Protein AF-A0A2E0ZGI0-F1 (afdb_monomer)

Structure (mmCIF, N/CA/C/O backbone):
data_AF-A0A2E0ZGI0-F1
#
_entry.id   AF-A0A2E0ZGI0-F1
#
loop_
_atom_site.group_PDB
_atom_site.id
_atom_site.type_symbol
_atom_site.label_atom_id
_atom_site.label_alt_id
_atom_site.label_comp_id
_atom_site.label_asym_id
_atom_site.label_entity_id
_atom_site.label_seq_id
_atom_site.pdbx_PDB_ins_code
_atom_site.Cartn_x
_atom_site.Cartn_y
_atom_site.Cartn_z
_atom_site.occupancy
_atom_site.B_iso_or_equ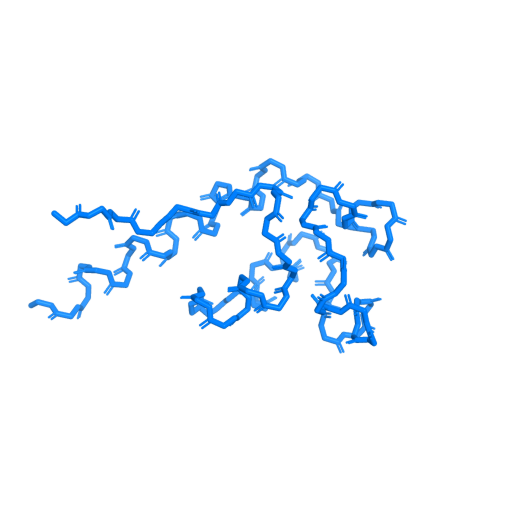iv
_atom_site.auth_seq_id
_atom_site.auth_comp_id
_atom_site.auth_asym_id
_atom_site.auth_atom_id
_atom_site.pdbx_PDB_model_num
ATOM 1 N N . MET A 1 1 ? -20.028 8.552 12.359 1.00 43.72 1 MET A N 1
ATOM 2 C CA . MET A 1 1 ? -18.763 8.863 11.666 1.00 43.72 1 MET A CA 1
ATOM 3 C C . MET A 1 1 ? -18.531 7.744 10.671 1.00 43.72 1 MET A C 1
ATOM 5 O O . MET A 1 1 ? -18.668 6.592 11.062 1.00 43.72 1 MET A O 1
ATOM 9 N N . ILE A 1 2 ? -18.324 8.060 9.394 1.00 54.38 2 ILE A N 1
ATOM 10 C CA . ILE A 1 2 ? -17.969 7.047 8.394 1.00 54.38 2 ILE A CA 1
ATOM 11 C C . ILE A 1 2 ? -16.483 6.799 8.626 1.00 54.38 2 ILE A C 1
ATOM 13 O O . ILE A 1 2 ? -15.689 7.712 8.409 1.00 54.38 2 ILE A O 1
ATOM 17 N N . GLN A 1 3 ? -16.122 5.646 9.186 1.00 60.97 3 GLN A N 1
ATOM 18 C CA . GLN A 1 3 ? -14.709 5.335 9.377 1.00 60.97 3 GLN A CA 1
ATOM 19 C C . GLN A 1 3 ? -14.054 5.222 7.992 1.00 60.97 3 GLN A C 1
ATOM 21 O O . GLN A 1 3 ? -14.663 4.637 7.091 1.00 60.97 3 GLN A O 1
ATOM 26 N N . PRO A 1 4 ? -12.865 5.806 7.788 1.00 72.56 4 PRO A N 1
ATOM 27 C CA . PRO A 1 4 ? -12.184 5.721 6.506 1.00 72.56 4 PRO A CA 1
ATOM 28 C C . PRO A 1 4 ? -11.854 4.254 6.205 1.00 72.56 4 PRO A C 1
ATOM 30 O O . PRO A 1 4 ? -11.330 3.539 7.054 1.00 72.56 4 PRO A O 1
ATOM 33 N N . THR A 1 5 ? -12.212 3.793 5.007 1.00 89.06 5 THR A N 1
ATOM 34 C CA . THR A 1 5 ? -11.995 2.412 4.555 1.00 89.06 5 THR A CA 1
ATOM 35 C C . THR A 1 5 ? -11.080 2.430 3.345 1.00 89.06 5 THR A C 1
ATOM 37 O O . THR A 1 5 ? -11.385 3.067 2.334 1.00 89.06 5 THR A O 1
ATOM 40 N N . ILE A 1 6 ? -9.972 1.700 3.435 1.00 93.56 6 ILE A N 1
ATOM 41 C CA . ILE A 1 6 ? -9.046 1.525 2.322 1.00 93.56 6 ILE A CA 1
ATOM 42 C C . ILE A 1 6 ? -9.636 0.522 1.335 1.00 93.56 6 ILE A C 1
ATOM 44 O O . ILE A 1 6 ? -9.960 -0.609 1.700 1.00 93.56 6 ILE A O 1
ATOM 48 N N . THR A 1 7 ? -9.758 0.935 0.074 1.00 94.06 7 THR A N 1
ATOM 49 C CA . THR A 1 7 ? -10.282 0.100 -1.016 1.00 94.06 7 THR A CA 1
ATOM 50 C C . THR A 1 7 ? -9.261 -0.036 -2.136 1.00 94.06 7 THR A C 1
ATOM 52 O O . THR A 1 7 ? -8.401 0.824 -2.317 1.00 94.06 7 THR A O 1
ATOM 55 N N . SER A 1 8 ? -9.376 -1.097 -2.934 1.00 93.44 8 SER A N 1
ATOM 56 C CA . SER A 1 8 ? -8.467 -1.376 -4.052 1.00 93.44 8 SER A CA 1
ATOM 57 C C . SER A 1 8 ? -8.494 -0.315 -5.169 1.00 93.44 8 SER A C 1
ATOM 59 O O . SER A 1 8 ? -7.588 -0.276 -6.002 1.00 93.44 8 SER A O 1
ATOM 61 N N . GLU A 1 9 ? -9.504 0.562 -5.175 1.00 95.12 9 GLU A N 1
ATOM 62 C CA . GLU A 1 9 ? -9.645 1.673 -6.120 1.00 95.12 9 GLU A CA 1
ATOM 63 C C . GLU A 1 9 ? -8.865 2.932 -5.706 1.00 95.12 9 GLU A C 1
ATOM 65 O O . GLU A 1 9 ? -8.671 3.821 -6.537 1.00 95.12 9 GLU A O 1
ATOM 70 N N . MET A 1 10 ? -8.409 3.017 -4.450 1.00 94.44 10 MET A N 1
ATOM 71 C CA . MET A 1 10 ? -7.591 4.134 -3.969 1.00 94.44 10 MET A CA 1
ATOM 72 C C . MET A 1 10 ? -6.194 4.103 -4.585 1.00 94.44 10 MET A C 1
ATOM 74 O O . MET A 1 10 ? -5.648 3.027 -4.858 1.00 94.44 10 MET A O 1
ATOM 78 N N . THR A 1 11 ? -5.602 5.282 -4.787 1.00 94.94 11 THR A N 1
ATOM 79 C CA . THR A 1 11 ? -4.218 5.359 -5.260 1.00 94.94 11 THR A CA 1
ATOM 80 C C . THR A 1 11 ? -3.243 4.986 -4.151 1.00 94.94 11 THR A C 1
ATOM 82 O O . THR A 1 11 ? -3.542 5.130 -2.964 1.00 94.94 11 THR A O 1
ATOM 85 N N . VAL A 1 12 ? -2.046 4.528 -4.527 1.00 93.50 12 VAL A N 1
ATOM 86 C CA . VAL A 1 12 ? -0.969 4.281 -3.554 1.00 93.50 12 VAL A CA 1
ATO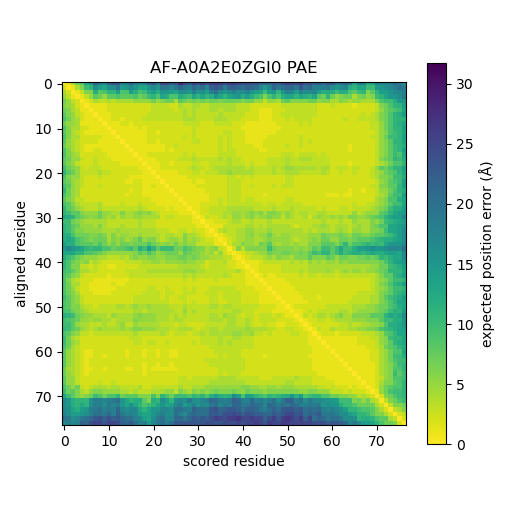M 87 C C . VAL A 1 12 ? -0.693 5.550 -2.742 1.00 93.50 12 VAL A C 1
ATOM 89 O O . VAL A 1 12 ? -0.508 5.468 -1.534 1.00 93.50 12 VAL A O 1
ATOM 92 N N . PHE A 1 13 ? -0.733 6.726 -3.372 1.00 93.50 13 PHE A N 1
ATOM 93 C CA . PHE A 1 13 ? -0.564 8.007 -2.689 1.00 93.50 13 PHE A CA 1
ATOM 94 C C . PHE A 1 13 ? -1.645 8.258 -1.629 1.00 93.50 13 PHE A C 1
ATOM 96 O O . PHE A 1 13 ? -1.292 8.578 -0.499 1.00 93.50 13 PHE A O 1
ATOM 103 N N . ASP A 1 14 ? -2.928 8.057 -1.955 1.00 93.44 14 ASP A N 1
ATOM 104 C CA . ASP A 1 14 ? -4.032 8.251 -0.997 1.00 93.44 14 ASP A CA 1
ATOM 105 C C . ASP A 1 14 ? -3.866 7.370 0.246 1.00 93.44 14 ASP A C 1
ATOM 107 O O . ASP A 1 14 ? -4.181 7.781 1.360 1.00 93.44 14 ASP A O 1
ATOM 111 N N . VAL A 1 15 ? -3.372 6.146 0.058 1.00 93.31 15 VAL A N 1
ATOM 112 C CA . VAL A 1 15 ? -3.134 5.189 1.142 1.00 93.31 15 VAL A CA 1
ATOM 113 C C . VAL A 1 15 ? -1.948 5.616 2.003 1.00 93.31 15 VAL A C 1
ATOM 115 O O . VAL A 1 15 ? -2.043 5.571 3.226 1.00 93.31 15 VAL A O 1
ATOM 118 N N . LEU A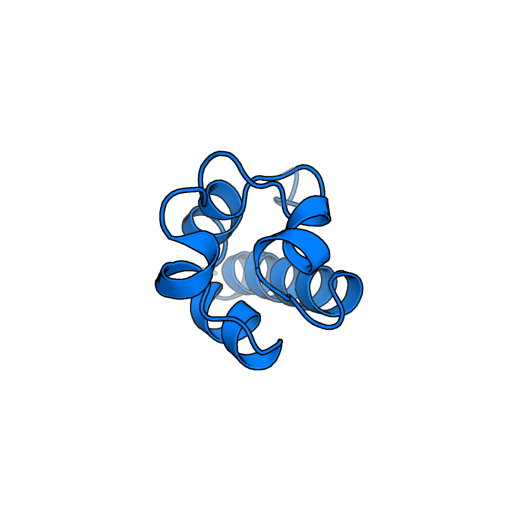 1 16 ? -0.843 6.036 1.378 1.00 92.38 16 LEU A N 1
ATOM 119 C CA . LEU A 1 16 ? 0.343 6.519 2.091 1.00 92.38 16 LEU A CA 1
ATOM 120 C C . LEU A 1 16 ? 0.057 7.795 2.899 1.00 92.38 16 LEU A C 1
ATOM 122 O O . LEU A 1 16 ? 0.674 7.996 3.941 1.00 92.38 16 LEU A O 1
ATOM 126 N N . ASP A 1 17 ? -0.860 8.638 2.421 1.00 91.88 17 ASP A N 1
ATOM 127 C CA . ASP A 1 17 ? -1.289 9.868 3.094 1.00 91.88 17 ASP A CA 1
ATOM 128 C C . ASP A 1 17 ? -2.226 9.586 4.285 1.00 91.88 17 ASP A C 1
ATOM 130 O O . ASP A 1 17 ? -2.076 10.167 5.361 1.00 91.88 17 ASP A O 1
ATOM 134 N N . GLN A 1 18 ? -3.163 8.645 4.126 1.00 90.62 18 GLN A N 1
ATOM 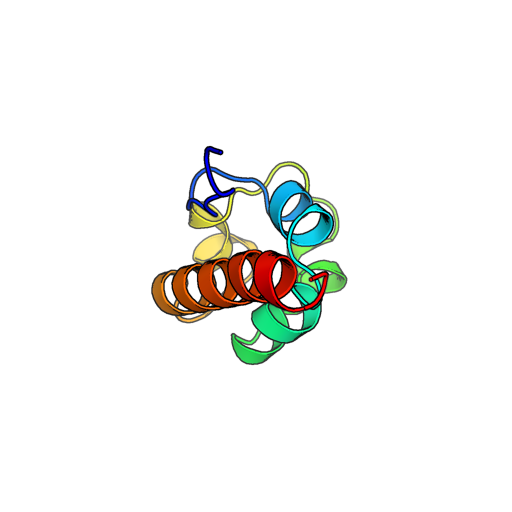135 C CA . GLN A 1 18 ? -4.182 8.353 5.142 1.00 90.62 18 GLN A CA 1
ATOM 136 C C . GLN A 1 18 ? -3.716 7.382 6.232 1.00 90.62 18 GLN A C 1
ATOM 138 O O . GLN A 1 18 ? -4.126 7.514 7.390 1.00 90.62 18 GLN A O 1
ATOM 143 N N . VAL A 1 19 ? -2.892 6.390 5.879 1.00 91.06 19 VAL A N 1
ATOM 144 C CA . VAL A 1 19 ? -2.545 5.283 6.777 1.00 91.06 19 VAL A CA 1
ATOM 145 C C . VAL A 1 19 ? -1.163 5.510 7.402 1.00 91.06 19 VAL A C 1
ATOM 147 O O . VAL A 1 19 ? -0.146 5.460 6.703 1.00 91.06 19 VAL A O 1
ATOM 150 N N . PRO A 1 20 ? -1.072 5.718 8.727 1.00 87.62 20 PRO A N 1
ATOM 151 C CA . PRO A 1 20 ? 0.218 5.799 9.400 1.00 87.62 20 PRO A CA 1
ATOM 152 C C . PRO A 1 20 ? 0.948 4.455 9.288 1.00 87.62 20 PRO A C 1
ATOM 154 O O . PRO A 1 20 ? 0.348 3.396 9.449 1.00 87.62 20 PRO A O 1
ATOM 157 N N . GLY A 1 21 ? 2.244 4.488 8.977 1.00 90.62 21 GLY A N 1
ATOM 158 C CA . GLY A 1 21 ? 3.034 3.264 8.798 1.00 90.62 21 GLY A CA 1
ATOM 159 C C . GLY A 1 21 ? 2.727 2.491 7.509 1.00 90.62 21 GLY A C 1
ATOM 160 O O . GLY A 1 21 ? 3.217 1.376 7.339 1.00 90.62 21 GLY A O 1
ATOM 161 N N . ALA A 1 22 ? 1.970 3.064 6.561 1.00 92.56 22 ALA A N 1
ATOM 162 C CA . ALA A 1 22 ? 1.661 2.407 5.288 1.00 92.56 22 ALA A CA 1
ATOM 163 C C . ALA A 1 22 ? 2.910 1.885 4.565 1.00 92.56 22 ALA A C 1
ATOM 165 O O . ALA A 1 22 ? 2.895 0.779 4.036 1.00 92.56 22 ALA A O 1
ATOM 166 N N . ILE A 1 23 ? 4.007 2.651 4.575 1.00 92.88 23 ILE A N 1
ATOM 167 C CA . ILE A 1 23 ? 5.276 2.260 3.941 1.00 92.88 23 ILE A CA 1
ATOM 168 C C . ILE A 1 23 ? 5.773 0.915 4.489 1.00 92.88 23 ILE A C 1
ATOM 170 O O . ILE A 1 23 ? 6.117 0.034 3.704 1.00 92.88 23 ILE A O 1
ATOM 174 N N . GLU A 1 24 ? 5.769 0.733 5.811 1.00 93.12 24 GLU A N 1
ATOM 175 C CA . GLU A 1 24 ? 6.193 -0.520 6.448 1.00 93.12 24 GLU A CA 1
ATOM 176 C C . GLU A 1 24 ? 5.258 -1.673 6.076 1.00 93.12 24 GLU A C 1
ATOM 178 O O . GLU A 1 24 ? 5.712 -2.786 5.809 1.00 93.12 24 GLU A O 1
ATOM 183 N N . LEU A 1 25 ? 3.952 -1.406 5.987 1.00 93.12 25 LEU A N 1
ATOM 184 C CA . LEU A 1 25 ? 2.973 -2.401 5.551 1.00 93.12 25 LEU A CA 1
ATOM 185 C C . LEU A 1 25 ? 3.236 -2.854 4.113 1.00 93.12 25 LEU A C 1
ATOM 187 O O . LEU A 1 25 ? 3.256 -4.052 3.857 1.00 93.12 25 LEU A O 1
ATOM 191 N N . PHE A 1 26 ? 3.518 -1.939 3.187 1.00 92.94 26 PHE A N 1
ATOM 192 C CA . PHE A 1 26 ? 3.919 -2.310 1.829 1.00 92.94 26 PHE A CA 1
ATOM 193 C C . PHE A 1 26 ? 5.231 -3.121 1.810 1.00 92.94 26 PHE A C 1
ATOM 195 O O . PHE A 1 26 ? 5.317 -4.131 1.110 1.00 92.94 26 PHE A O 1
ATOM 202 N N . GLN A 1 27 ? 6.220 -2.750 2.630 1.00 91.88 27 GLN A N 1
ATOM 203 C CA . GLN A 1 27 ? 7.503 -3.464 2.717 1.00 91.88 27 GLN A CA 1
ATOM 204 C C . GLN A 1 27 ? 7.352 -4.898 3.236 1.00 91.88 27 GLN A C 1
ATOM 206 O O . GLN A 1 27 ? 8.001 -5.809 2.723 1.00 91.88 27 GLN A O 1
ATOM 211 N N . GLN A 1 28 ? 6.439 -5.139 4.183 1.00 91.88 28 GLN A N 1
ATOM 212 C CA . GLN A 1 28 ? 6.084 -6.495 4.628 1.00 91.88 28 GLN A CA 1
ATOM 213 C C . GLN A 1 28 ? 5.474 -7.362 3.515 1.00 91.88 28 GLN A C 1
ATOM 215 O O . GLN A 1 28 ? 5.417 -8.584 3.652 1.00 91.88 28 GLN A O 1
ATOM 220 N N . HIS A 1 29 ? 5.008 -6.731 2.438 1.00 89.19 29 HIS A N 1
ATOM 221 C CA . HIS A 1 29 ? 4.450 -7.357 1.243 1.00 89.19 29 HIS A CA 1
ATOM 222 C C . HIS A 1 29 ? 5.431 -7.342 0.057 1.00 89.19 29 HIS A C 1
ATOM 224 O O . HIS A 1 29 ? 5.033 -7.545 -1.089 1.00 89.19 29 HIS A O 1
ATOM 230 N N . GLY A 1 30 ? 6.722 -7.134 0.338 1.00 85.06 30 GLY A N 1
ATOM 231 C CA . GLY A 1 30 ? 7.810 -7.289 -0.626 1.00 85.06 30 GLY A CA 1
ATOM 232 C C . GLY A 1 30 ? 8.072 -6.072 -1.510 1.00 85.06 30 GLY A C 1
ATOM 233 O O . GLY A 1 30 ? 8.962 -6.143 -2.352 1.00 85.06 30 GLY A O 1
ATOM 234 N N . VAL A 1 31 ? 7.357 -4.957 -1.315 1.00 89.19 31 VAL A N 1
ATOM 235 C CA . VAL A 1 31 ? 7.517 -3.754 -2.141 1.00 89.19 31 VAL A CA 1
ATOM 236 C C . VAL A 1 31 ? 7.909 -2.538 -1.309 1.00 89.19 31 VAL A C 1
ATOM 238 O O . VAL A 1 31 ? 7.373 -2.297 -0.2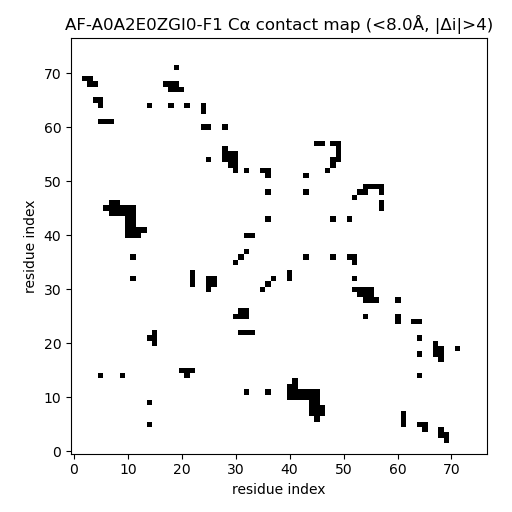30 1.00 89.19 31 VAL A O 1
ATOM 241 N N . ASN A 1 32 ? 8.794 -1.699 -1.842 1.00 89.81 32 ASN A N 1
ATOM 242 C CA . ASN A 1 32 ? 8.952 -0.342 -1.334 1.00 89.81 32 ASN A CA 1
ATOM 243 C C . ASN A 1 32 ? 8.119 0.625 -2.196 1.00 89.81 32 ASN A C 1
ATOM 245 O O . ASN A 1 32 ? 8.526 0.918 -3.320 1.00 89.81 32 ASN A O 1
ATOM 249 N N . PRO A 1 33 ? 6.980 1.157 -1.718 1.00 86.00 33 PRO A N 1
ATOM 250 C CA . PRO A 1 33 ? 6.062 1.924 -2.559 1.00 86.00 33 PRO A CA 1
ATOM 251 C C . PRO A 1 33 ? 6.666 3.266 -3.004 1.00 86.00 33 PRO A C 1
ATOM 253 O O . PRO A 1 33 ? 6.321 3.781 -4.063 1.00 86.00 33 PRO A O 1
ATOM 256 N N . THR A 1 34 ? 7.613 3.822 -2.244 1.00 84.19 34 THR A N 1
ATOM 257 C CA . THR A 1 34 ? 8.327 5.060 -2.599 1.00 84.19 34 THR A CA 1
ATOM 258 C C . THR A 1 34 ? 9.532 4.832 -3.509 1.00 84.19 34 THR A C 1
ATOM 260 O O . THR A 1 34 ? 10.119 5.808 -3.964 1.00 84.19 34 THR A O 1
ATOM 263 N N . GLY A 1 35 ? 9.899 3.575 -3.780 1.00 85.38 35 GLY A N 1
ATOM 264 C CA . GLY A 1 35 ? 10.937 3.198 -4.743 1.00 85.38 35 GLY A CA 1
ATOM 265 C C . GLY A 1 35 ? 10.334 2.576 -6.000 1.00 85.38 35 GLY A C 1
ATOM 266 O O . GLY A 1 35 ? 10.437 3.139 -7.084 1.00 85.38 35 GLY A O 1
ATOM 267 N N . GLU A 1 36 ? 9.625 1.463 -5.829 1.00 81.12 36 GLU A N 1
ATOM 268 C CA . GLU A 1 36 ? 9.062 0.648 -6.912 1.00 81.12 36 GLU A CA 1
ATOM 269 C C . GLU A 1 36 ? 7.833 1.315 -7.557 1.00 81.12 36 GLU A C 1
ATOM 271 O O . GLU A 1 36 ? 7.700 1.313 -8.776 1.00 81.12 36 GLU A O 1
ATOM 276 N N . CYS A 1 37 ? 6.961 1.967 -6.768 1.00 79.69 37 CYS A N 1
ATOM 277 C CA . CYS A 1 37 ? 5.823 2.734 -7.304 1.00 79.69 37 CYS A CA 1
ATOM 278 C C . CYS A 1 37 ? 6.111 4.244 -7.451 1.00 79.69 37 CYS A C 1
ATOM 280 O O . CYS A 1 37 ? 5.214 4.989 -7.853 1.00 79.69 37 CYS A O 1
ATOM 282 N N . ALA A 1 38 ? 7.317 4.722 -7.110 1.00 74.38 38 ALA A N 1
ATOM 283 C CA . ALA A 1 38 ? 7.628 6.118 -6.760 1.00 74.38 38 ALA A CA 1
ATOM 284 C C . ALA A 1 38 ? 6.995 7.184 -7.672 1.00 74.38 38 ALA A C 1
ATOM 286 O O . ALA A 1 38 ? 6.228 8.037 -7.218 1.00 74.38 38 ALA A O 1
ATOM 287 N N . PHE A 1 39 ? 7.283 7.109 -8.973 1.00 77.94 39 PHE A N 1
ATOM 288 C CA . PHE A 1 39 ? 6.845 8.092 -9.969 1.00 77.94 39 PHE A CA 1
ATOM 289 C C . PHE A 1 39 ? 5.343 8.044 -10.266 1.00 77.94 39 PHE A C 1
ATOM 291 O O . PHE A 1 39 ? 4.779 9.003 -10.793 1.00 77.94 39 PHE A O 1
ATOM 298 N N . PHE A 1 40 ? 4.684 6.946 -9.910 1.00 86.12 40 PHE A N 1
ATOM 299 C CA . PHE A 1 40 ? 3.307 6.665 -10.290 1.00 86.12 40 PHE A CA 1
ATOM 300 C C . PHE A 1 40 ? 2.390 6.464 -9.084 1.00 86.12 40 PHE A C 1
ATOM 302 O O . PHE A 1 40 ? 1.235 6.098 -9.267 1.00 86.12 40 PHE A O 1
ATOM 309 N N . THR A 1 41 ? 2.844 6.752 -7.860 1.00 87.25 41 THR A N 1
ATOM 310 C CA . THR A 1 41 ? 2.045 6.576 -6.631 1.00 87.25 41 THR A CA 1
ATOM 311 C C . THR A 1 41 ? 0.687 7.284 -6.686 1.00 87.25 41 THR A C 1
ATOM 313 O O . THR A 1 41 ? -0.297 6.761 -6.178 1.00 87.25 41 THR A O 1
ATOM 316 N N . ARG A 1 42 ? 0.605 8.441 -7.355 1.00 91.31 42 ARG A N 1
ATOM 317 C CA . ARG A 1 42 ? -0.638 9.214 -7.561 1.00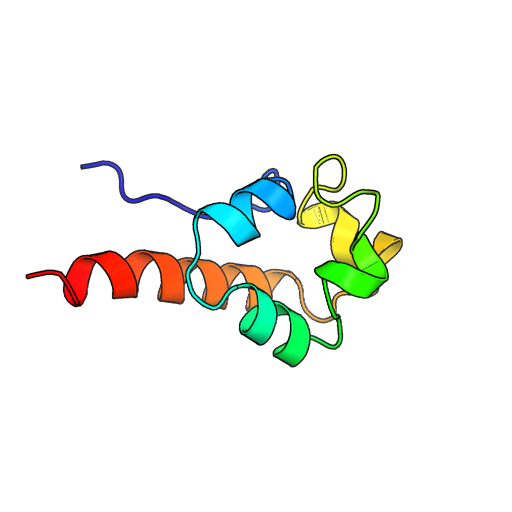 91.31 42 ARG A CA 1
ATOM 318 C C . ARG A 1 42 ? -1.530 8.706 -8.703 1.00 91.31 42 ARG A C 1
ATOM 320 O O . ARG A 1 42 ? -2.615 9.235 -8.902 1.00 91.31 42 ARG A O 1
ATOM 327 N N . GLN A 1 43 ? -1.054 7.750 -9.496 1.00 90.75 43 GLN A N 1
ATOM 328 C CA . GLN A 1 43 ? -1.730 7.243 -10.699 1.00 90.75 43 GLN A CA 1
ATOM 329 C C . GLN A 1 43 ? -2.088 5.756 -10.575 1.00 90.75 43 GLN A C 1
ATOM 331 O O . GLN A 1 43 ? -3.115 5.327 -11.091 1.00 90.75 43 GLN A O 1
ATOM 336 N N . ILE A 1 44 ? -1.253 4.976 -9.886 1.00 91.69 44 ILE A N 1
ATOM 337 C CA . ILE A 1 44 ? -1.447 3.547 -9.646 1.00 91.69 44 ILE A CA 1
ATOM 338 C C . ILE A 1 44 ? -2.461 3.371 -8.523 1.00 91.69 44 ILE A C 1
ATOM 340 O O . ILE A 1 44 ? -2.254 3.862 -7.408 1.00 91.69 44 ILE A O 1
ATOM 344 N N . ARG A 1 45 ? -3.540 2.639 -8.814 1.00 94.69 45 ARG A N 1
ATOM 345 C CA . ARG A 1 45 ? -4.476 2.166 -7.794 1.00 94.69 45 ARG A CA 1
ATOM 346 C C . ARG A 1 45 ? -3.932 0.911 -7.132 1.00 94.69 45 ARG A C 1
ATOM 348 O O . ARG A 1 45 ? -3.152 0.174 -7.731 1.00 94.69 45 ARG A O 1
ATOM 355 N N . LEU A 1 46 ? -4.379 0.637 -5.912 1.00 93.25 46 LEU A N 1
ATOM 356 C CA . LEU A 1 46 ? -3.984 -0.554 -5.160 1.00 93.25 46 LEU A CA 1
ATOM 357 C C . LEU A 1 46 ? -4.171 -1.852 -5.962 1.00 93.25 46 LEU A C 1
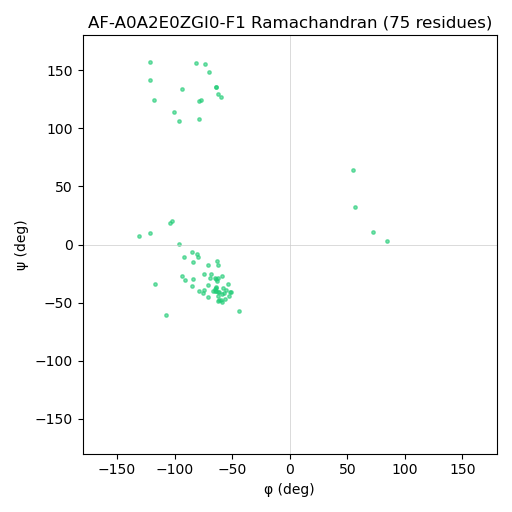ATOM 359 O O . LEU A 1 46 ? -3.269 -2.687 -5.962 1.00 93.25 46 LEU A O 1
ATOM 363 N N . LYS A 1 47 ? -5.271 -1.995 -6.714 1.00 94.38 47 LYS A N 1
ATOM 364 C CA . LYS A 1 47 ? -5.508 -3.160 -7.592 1.00 94.38 47 LYS A CA 1
ATOM 365 C C . LYS A 1 47 ? -4.443 -3.386 -8.664 1.00 94.38 47 LYS A C 1
ATOM 367 O O . LYS A 1 47 ? -4.244 -4.520 -9.078 1.00 94.38 47 LYS A O 1
ATOM 372 N N . ASP A 1 48 ? -3.764 -2.326 -9.091 1.00 92.94 48 ASP A N 1
ATOM 373 C CA . ASP A 1 48 ? -2.765 -2.372 -10.159 1.00 92.94 48 ASP A CA 1
ATOM 374 C C . ASP A 1 48 ? -1.350 -2.611 -9.598 1.00 92.94 48 ASP A C 1
ATOM 376 O O . ASP A 1 48 ? -0.412 -2.891 -10.345 1.00 92.94 48 ASP A O 1
ATOM 380 N N . THR A 1 49 ? -1.171 -2.531 -8.274 1.00 90.94 49 THR A N 1
ATOM 381 C CA . THR A 1 49 ? 0.138 -2.694 -7.621 1.00 90.94 49 THR A CA 1
ATOM 382 C C . THR A 1 49 ? 0.786 -4.078 -7.765 1.00 90.94 49 THR A C 1
ATOM 384 O O . THR A 1 49 ? 2.017 -4.110 -7.812 1.00 90.94 49 THR A O 1
ATOM 387 N N . PRO A 1 50 ? 0.062 -5.210 -7.894 1.00 91.00 50 PRO A N 1
ATOM 388 C CA . PRO A 1 50 ? 0.701 -6.501 -8.154 1.00 91.00 50 PRO A CA 1
ATOM 389 C C . PRO A 1 50 ? 1.407 -6.543 -9.514 1.00 91.00 50 PRO A C 1
ATOM 391 O O . PRO A 1 50 ? 2.518 -7.052 -9.617 1.00 91.00 50 PRO A O 1
ATOM 394 N N . GLU A 1 51 ? 0.796 -5.959 -10.550 1.00 89.75 51 GLU A N 1
ATOM 395 C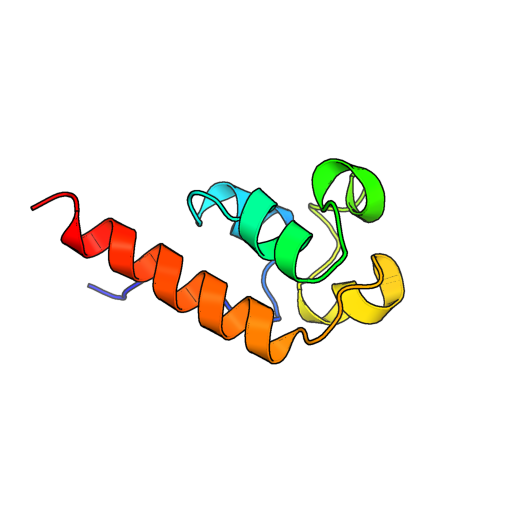 CA . GLU A 1 51 ? 1.372 -5.904 -11.900 1.00 89.75 51 GLU A CA 1
ATOM 396 C C . GLU A 1 51 ? 2.445 -4.813 -12.019 1.00 89.75 51 GLU A C 1
ATOM 398 O O . GLU A 1 51 ? 3.472 -5.011 -12.661 1.00 89.75 51 GLU A O 1
ATOM 403 N N . ARG A 1 52 ? 2.211 -3.644 -11.409 1.00 87.25 52 ARG A N 1
ATOM 404 C CA . ARG A 1 52 ? 3.041 -2.446 -11.618 1.00 87.25 52 ARG A CA 1
ATOM 405 C C . ARG A 1 52 ? 4.169 -2.273 -10.613 1.00 87.25 52 ARG A C 1
ATOM 407 O O . ARG A 1 52 ? 5.156 -1.625 -10.943 1.00 87.25 52 ARG A O 1
ATOM 414 N N . CYS A 1 53 ? 4.007 -2.809 -9.409 1.00 86.25 53 CYS A N 1
ATOM 415 C CA . CYS A 1 53 ? 4.967 -2.665 -8.319 1.00 86.25 53 CYS A CA 1
ATOM 416 C C . CYS A 1 53 ? 5.329 -4.000 -7.653 1.00 86.25 53 CYS A C 1
ATOM 418 O O . CYS A 1 53 ? 5.973 -3.990 -6.612 1.00 86.25 53 CYS A O 1
ATOM 420 N N . HIS A 1 54 ? 4.886 -5.137 -8.197 1.00 86.56 54 HIS A N 1
ATOM 421 C CA . HIS A 1 54 ? 5.155 -6.467 -7.640 1.00 86.56 54 HIS A CA 1
ATOM 422 C C . HIS A 1 54 ? 4.692 -6.654 -6.184 1.00 86.56 54 HIS A C 1
ATOM 424 O O . HIS A 1 54 ? 5.306 -7.403 -5.424 1.00 86.56 54 HIS A O 1
ATOM 430 N N . VAL A 1 55 ? 3.596 -5.996 -5.783 1.00 88.56 55 VAL A N 1
ATOM 431 C CA . VAL A 1 55 ? 2.965 -6.264 -4.480 1.00 88.56 55 VAL A CA 1
ATOM 432 C C . VAL A 1 55 ? 2.533 -7.723 -4.404 1.00 88.56 55 VAL A C 1
ATOM 434 O O . VAL A 1 55 ? 1.768 -8.202 -5.244 1.00 88.56 55 VAL A O 1
ATOM 437 N N . VAL A 1 56 ? 2.973 -8.404 -3.349 1.00 89.00 56 VAL A N 1
ATOM 438 C CA . VAL A 1 56 ? 2.563 -9.772 -3.034 1.00 89.00 56 VAL A CA 1
ATOM 439 C C . VAL A 1 56 ? 1.373 -9.740 -2.074 1.00 89.00 56 VAL A C 1
ATOM 441 O O . VAL A 1 56 ? 1.391 -9.018 -1.078 1.00 89.00 56 VAL A O 1
ATOM 444 N N . ASP A 1 57 ? 0.339 -10.538 -2.353 1.00 90.19 57 ASP A N 1
ATOM 445 C CA . ASP A 1 57 ? -0.872 -10.664 -1.525 1.00 90.19 57 ASP A CA 1
ATOM 446 C C . ASP A 1 57 ? -1.583 -9.323 -1.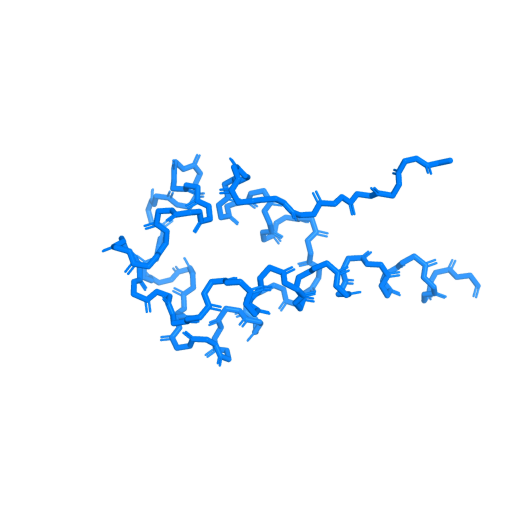245 1.00 90.19 57 ASP A C 1
ATOM 448 O O . ASP A 1 57 ? -1.698 -8.879 -0.096 1.00 90.19 57 ASP A O 1
ATOM 452 N N . LEU A 1 58 ? -2.097 -8.684 -2.304 1.00 91.81 58 LEU A N 1
ATOM 453 C CA . LEU A 1 58 ? -2.823 -7.411 -2.215 1.00 91.81 58 LEU A CA 1
ATOM 454 C C . LEU A 1 58 ? -3.975 -7.442 -1.196 1.00 91.81 58 LEU A C 1
ATOM 456 O O . LEU A 1 58 ? -4.112 -6.507 -0.410 1.00 91.81 58 LEU A O 1
ATOM 460 N N . ASP A 1 59 ? -4.786 -8.501 -1.169 1.00 92.56 59 ASP A N 1
ATOM 461 C CA . ASP A 1 59 ? -5.902 -8.622 -0.220 1.00 92.56 59 ASP A CA 1
ATOM 462 C C . ASP A 1 59 ? -5.435 -8.528 1.236 1.00 92.56 59 ASP A C 1
ATOM 464 O O . ASP A 1 59 ? -6.032 -7.836 2.063 1.00 92.56 59 ASP A O 1
ATOM 468 N N . LYS A 1 60 ? -4.311 -9.176 1.552 1.00 93.94 60 LYS A N 1
ATOM 469 C CA . LYS A 1 60 ? -3.732 -9.153 2.896 1.00 93.94 60 LYS A CA 1
ATOM 470 C C . LYS A 1 60 ? -3.137 -7.784 3.230 1.00 93.94 60 LYS A C 1
ATOM 472 O O . LYS A 1 60 ? -3.250 -7.352 4.378 1.00 93.94 60 LYS A O 1
ATOM 477 N N . LEU A 1 61 ? -2.565 -7.086 2.248 1.00 93.50 61 LEU A N 1
ATOM 478 C CA . LEU A 1 61 ? -2.136 -5.698 2.414 1.00 93.50 61 LEU A CA 1
ATOM 479 C C . LEU A 1 61 ? -3.336 -4.785 2.718 1.00 93.50 61 LEU A C 1
ATOM 481 O O . LEU A 1 61 ? -3.292 -4.040 3.693 1.00 93.50 61 LEU A O 1
ATOM 485 N N . ILE A 1 62 ? -4.428 -4.884 1.950 1.00 94.00 62 ILE A N 1
ATOM 486 C CA . ILE A 1 62 ? -5.654 -4.095 2.168 1.00 94.00 62 ILE A CA 1
ATOM 487 C C . ILE A 1 62 ? -6.231 -4.350 3.564 1.00 94.00 62 ILE A C 1
ATOM 489 O O . ILE A 1 62 ? -6.617 -3.399 4.245 1.00 94.00 62 ILE A O 1
ATOM 493 N N . LEU A 1 63 ? -6.254 -5.605 4.022 1.00 93.00 63 LEU A N 1
ATOM 494 C CA . LEU A 1 63 ? -6.692 -5.939 5.380 1.00 93.00 63 LEU A CA 1
ATOM 495 C C . LEU A 1 63 ? -5.832 -5.242 6.440 1.00 93.00 63 LEU A C 1
ATOM 497 O O . LEU A 1 63 ? -6.377 -4.605 7.338 1.00 93.00 63 LEU A O 1
ATOM 501 N N . LYS A 1 64 ? -4.500 -5.301 6.324 1.00 92.62 64 LYS A N 1
ATOM 502 C CA . LYS A 1 64 ? -3.596 -4.636 7.276 1.00 92.62 64 LYS A CA 1
ATOM 503 C C . LYS A 1 64 ? -3.719 -3.114 7.253 1.00 92.62 64 LYS A C 1
ATOM 505 O O . LYS A 1 64 ? -3.698 -2.496 8.310 1.00 92.62 64 LYS A O 1
ATOM 510 N N . LEU A 1 65 ? -3.866 -2.517 6.070 1.00 93.12 65 LEU A N 1
ATOM 511 C CA . LEU A 1 65 ? -4.064 -1.073 5.917 1.00 93.12 65 LEU A CA 1
ATOM 512 C C . LEU A 1 65 ? -5.361 -0.615 6.592 1.00 93.12 65 LEU A C 1
ATOM 514 O O . LEU A 1 65 ? -5.369 0.410 7.267 1.00 93.12 65 LEU A O 1
ATOM 518 N N . ASN A 1 66 ? -6.436 -1.398 6.456 1.00 92.62 66 ASN A N 1
ATOM 519 C CA . ASN A 1 66 ? -7.686 -1.131 7.161 1.00 92.62 66 ASN A CA 1
ATOM 520 C C . ASN A 1 66 ? -7.536 -1.316 8.678 1.00 92.62 66 ASN A C 1
ATOM 522 O O . ASN A 1 66 ? -8.029 -0.494 9.434 1.00 92.62 66 ASN A O 1
ATOM 526 N N . VAL A 1 67 ? -6.810 -2.325 9.166 1.00 91.31 67 VAL A N 1
ATOM 527 C CA . VAL A 1 67 ? -6.535 -2.423 10.613 1.00 91.31 67 VAL A CA 1
ATOM 528 C C . VAL A 1 67 ? -5.795 -1.172 11.107 1.00 91.31 67 VAL A C 1
ATOM 530 O O . VAL A 1 67 ? -6.260 -0.517 12.035 1.00 91.31 67 VAL A O 1
ATOM 533 N N . ALA A 1 68 ? -4.723 -0.771 10.422 1.00 90.00 68 ALA A N 1
ATOM 534 C CA . ALA A 1 68 ? -3.900 0.370 10.818 1.00 90.00 68 ALA A CA 1
ATOM 535 C C . ALA A 1 68 ? -4.651 1.715 10.782 1.00 90.00 68 ALA A C 1
ATOM 537 O O . ALA A 1 68 ? -4.445 2.559 11.657 1.00 90.00 68 ALA A O 1
ATOM 538 N N . ILE A 1 69 ? -5.541 1.933 9.803 1.00 88.12 69 ILE A N 1
ATOM 539 C CA . ILE A 1 69 ? -6.323 3.177 9.741 1.00 88.12 69 ILE A CA 1
ATOM 540 C C . ILE A 1 69 ? -7.355 3.270 10.876 1.00 88.12 69 ILE A C 1
ATOM 542 O O . ILE A 1 69 ? -7.647 4.372 11.337 1.00 88.12 69 ILE A O 1
ATOM 546 N N . HIS A 1 70 ? -7.858 2.132 11.367 1.00 82.81 70 HIS A N 1
ATOM 547 C CA . HIS A 1 70 ? -8.786 2.074 12.499 1.00 82.81 70 HIS A CA 1
ATOM 548 C C . HIS A 1 70 ? -8.075 2.101 13.861 1.00 82.81 70 HIS A C 1
ATOM 550 O O . HIS A 1 70 ? -8.619 2.653 14.812 1.00 82.81 70 HIS A O 1
ATOM 556 N N . GLU A 1 71 ? -6.848 1.585 13.979 1.00 74.81 71 GLU A N 1
ATOM 557 C CA . GLU A 1 71 ? -6.056 1.711 15.216 1.00 74.81 71 GLU A CA 1
ATOM 558 C C . GLU A 1 71 ? -5.694 3.172 15.526 1.00 74.81 71 GLU A C 1
ATOM 560 O O . GLU A 1 71 ? -5.624 3.565 16.693 1.00 74.81 71 GLU A O 1
ATOM 565 N N . LYS A 1 72 ? -5.567 4.010 14.489 1.00 59.00 72 LYS A N 1
ATOM 566 C CA . LYS A 1 72 ? -5.386 5.460 14.640 1.00 59.00 72 LYS A CA 1
ATOM 567 C C . LYS A 1 72 ? -6.579 6.150 15.327 1.00 59.00 72 LYS A C 1
ATOM 569 O O . LYS A 1 72 ? -6.373 7.153 15.997 1.00 59.00 72 LYS A O 1
ATOM 574 N N . ASP A 1 73 ? -7.796 5.613 15.191 1.00 52.66 73 ASP A N 1
ATOM 575 C CA . ASP A 1 73 ? -9.018 6.135 15.837 1.00 52.66 73 ASP A CA 1
ATOM 576 C C . ASP A 1 73 ? -9.054 5.820 17.345 1.00 52.66 73 ASP A C 1
ATOM 578 O O . ASP A 1 73 ? -9.659 6.545 18.130 1.00 52.66 73 ASP A O 1
ATOM 582 N N . VAL A 1 74 ? -8.365 4.753 17.770 1.00 52.59 74 VAL A N 1
ATOM 583 C CA . VAL A 1 74 ? -8.357 4.286 19.167 1.00 52.59 74 VAL A CA 1
ATOM 584 C C . VAL A 1 74 ? -7.216 4.908 19.978 1.00 52.59 74 VAL A C 1
ATOM 586 O O . VAL A 1 74 ? -7.369 5.107 21.180 1.00 52.59 74 VAL A O 1
ATOM 589 N N . ALA A 1 75 ? -6.086 5.234 19.345 1.00 49.97 75 ALA A N 1
ATOM 590 C CA . ALA A 1 75 ? -4.915 5.793 20.029 1.00 49.97 75 ALA A CA 1
ATOM 591 C C . ALA A 1 75 ? -5.012 7.303 20.348 1.00 49.97 75 ALA A C 1
ATOM 593 O O . ALA A 1 75 ? -4.182 7.807 21.101 1.00 49.97 75 ALA A O 1
ATOM 594 N N . ASP A 1 76 ? -6.006 8.015 19.803 1.00 48.94 76 ASP A N 1
ATOM 595 C CA . ASP A 1 76 ? -6.234 9.459 20.013 1.00 48.94 76 ASP A CA 1
ATOM 596 C C . ASP A 1 76 ? -7.373 9.753 21.021 1.00 48.94 76 ASP A C 1
ATOM 598 O O . ASP A 1 76 ? -7.940 10.845 21.025 1.00 48.94 76 ASP A O 1
ATOM 602 N N . LYS A 1 77 ? -7.742 8.786 21.879 1.00 43.50 77 LYS A N 1
ATOM 603 C CA . LYS A 1 77 ? -8.792 8.949 22.902 1.00 43.50 77 LYS A CA 1
ATOM 604 C C . LYS A 1 77 ? -8.292 8.774 24.334 1.00 43.50 77 LYS A C 1
ATOM 606 O O . LYS A 1 77 ? -7.571 7.790 24.601 1.00 43.50 77 LYS A O 1
#

Mean predicted aligned error: 5.31 Å

Radius of gyration: 11.85 Å; Cα contacts (8 Å, |Δi|>4): 99; chains: 1; bounding box: 30×20×35 Å

Foldseek 3Di:
DPQDAQDQQDFLVVLPVQFVCLQVLQVVQVFRCCPQVNVCSRPHGLVCCCVRTVGHPSVVSSVVSRVRNVVVVVVVD

Solvent-accessible surface area (backbone atoms only — not comparable to full-atom values): 4367 Å² total; per-residue (Å²): 133,85,76,83,73,70,53,55,80,42,28,44,40,58,46,54,72,67,22,76,66,35,61,59,53,38,42,77,28,73,18,50,55,78,67,61,30,42,96,40,24,82,73,40,27,48,69,48,29,46,83,68,37,55,40,50,62,59,70,61,48,45,52,51,49,36,51,43,43,52,50,58,68,60,74,77,111

Sequence (77 aa):
MIQPTITSEMTVFDVLDQVPGAIELFQQHGVNPTGECAFFTRQIRLKDTPERCHVVDLDKLILKLNVAIHEKDVADK

pLDDT: mean 85.29, std 13.22, range [43.5, 95.12]

Secondary structure (DSSP, 8-state):
-------TTSBHHHHHHHSTTHHHHHHTTT--TTTTSGGGTTT-BGGGHHHHH--S-HHHHHHHHHHHHHHHHHTT-